Protein AF-A0A0H1AVS7-F1 (afdb_monomer)

Solvent-accessible surface area (backbone atoms only — not comparable to full-atom values): 4126 Å² total; per-residue (Å²): 128,61,24,61,71,59,72,35,51,68,70,57,39,54,50,34,47,76,70,62,66,41,48,71,48,77,47,74,41,65,76,94,42,52,53,39,30,39,40,37,38,39,41,99,88,31,50,38,37,32,34,24,39,74,90,63,50,78,76,44,78,48,74,64,82,74,76,80,87,130

Sequence (70 aa):
MVAGRLGLDGPAFRQLMADGKVSVLCERGVGEDAGRWRATFYYAGRRARLLLDEAGDVLDASDDGATPPA

Foldseek 3Di:
DQQVQVPHDPVRVVVCVVVVQKDWDWDADDDPSHQWIWIWIDHPQFIKIFIAGNVRDTPDIDGPPDDDDD

Structure (mmCIF, N/CA/C/O backbone):
data_AF-A0A0H1AVS7-F1
#
_entry.id   AF-A0A0H1AVS7-F1
#
loop_
_atom_site.group_PDB
_atom_site.id
_atom_site.type_symbol
_atom_site.label_atom_id
_atom_site.label_alt_id
_atom_site.label_comp_id
_atom_site.label_asym_id
_atom_site.label_entity_id
_atom_site.label_seq_id
_atom_site.pdbx_PDB_ins_code
_atom_site.Cartn_x
_atom_site.Cartn_y
_atom_site.Cartn_z
_atom_site.occupancy
_atom_site.B_iso_or_equiv
_atom_site.auth_seq_id
_atom_site.auth_comp_id
_atom_site.auth_asym_id
_atom_site.auth_atom_id
_atom_site.pdbx_PDB_model_num
ATOM 1 N N . MET A 1 1 ? 1.847 -9.696 4.223 1.00 66.75 1 MET A N 1
ATOM 2 C CA . MET A 1 1 ? 2.994 -8.797 4.474 1.00 66.75 1 MET A CA 1
ATOM 3 C C . MET A 1 1 ?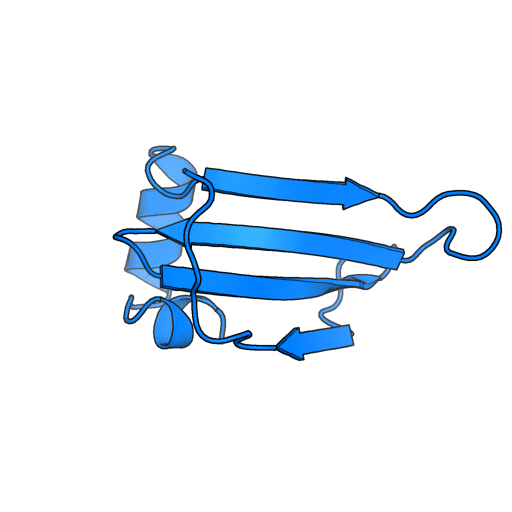 2.746 -7.307 4.182 1.00 66.75 1 MET A C 1
ATOM 5 O O . MET A 1 1 ? 3.525 -6.505 4.668 1.00 66.75 1 MET A O 1
ATOM 9 N N . VAL A 1 2 ? 1.634 -6.895 3.553 1.00 69.94 2 VAL A N 1
ATOM 10 C CA . VAL A 1 2 ? 1.154 -5.484 3.576 1.00 69.94 2 VAL A CA 1
ATOM 11 C C . VAL A 1 2 ? 0.079 -5.277 4.631 1.00 69.94 2 VAL A C 1
ATOM 13 O O . VAL A 1 2 ? 0.168 -4.365 5.444 1.00 69.94 2 VAL A O 1
ATOM 16 N N . ALA A 1 3 ? -0.894 -6.191 4.648 1.00 76.94 3 ALA A N 1
ATOM 17 C CA . ALA A 1 3 ? -2.022 -6.163 5.566 1.00 76.94 3 ALA A CA 1
ATOM 18 C C . ALA A 1 3 ? -1.559 -5.968 7.021 1.00 76.94 3 ALA A C 1
ATOM 20 O O . ALA A 1 3 ? -1.943 -4.988 7.641 1.00 76.94 3 ALA A O 1
ATOM 21 N N . GLY A 1 4 ? -0.618 -6.785 7.510 1.00 79.50 4 GLY A N 1
ATOM 22 C CA . GLY A 1 4 ? -0.096 -6.660 8.878 1.00 79.50 4 GLY A CA 1
ATOM 23 C C . GLY A 1 4 ? 0.546 -5.304 9.209 1.00 79.50 4 GLY A C 1
ATOM 24 O O . GLY A 1 4 ? 0.424 -4.850 10.338 1.00 79.50 4 GLY A O 1
ATOM 25 N N . ARG A 1 5 ? 1.153 -4.610 8.236 1.00 78.06 5 ARG A N 1
ATOM 26 C CA . ARG A 1 5 ? 1.719 -3.258 8.440 1.00 78.06 5 ARG A CA 1
ATOM 27 C C . ARG A 1 5 ? 0.634 -2.192 8.541 1.00 78.06 5 ARG A C 1
ATOM 29 O O . ARG A 1 5 ? 0.713 -1.271 9.341 1.00 78.06 5 ARG A O 1
ATOM 36 N N . LEU A 1 6 ? -0.450 -2.388 7.800 1.00 77.50 6 LEU A N 1
ATOM 37 C CA . LEU A 1 6 ? -1.681 -1.617 7.954 1.00 77.50 6 LEU A CA 1
ATOM 38 C C . LEU A 1 6 ? -2.497 -2.074 9.185 1.00 77.50 6 LEU A C 1
ATOM 40 O O . LEU A 1 6 ? -3.516 -1.466 9.505 1.00 77.50 6 LEU A O 1
ATOM 44 N N . GLY A 1 7 ? -2.044 -3.113 9.902 1.00 81.75 7 GLY A N 1
ATOM 45 C CA . GLY A 1 7 ? -2.756 -3.827 10.970 1.00 81.75 7 GLY A CA 1
ATOM 46 C C . GLY A 1 7 ? -4.112 -4.375 10.537 1.00 81.75 7 GLY A C 1
ATOM 47 O O . GLY A 1 7 ? -5.089 -4.292 11.272 1.00 81.75 7 GLY A O 1
ATOM 48 N N . LEU A 1 8 ? -4.144 -4.897 9.318 1.00 84.75 8 LEU A N 1
ATOM 49 C CA . LEU A 1 8 ? -5.233 -5.629 8.701 1.00 84.75 8 LEU A CA 1
ATOM 50 C C . LEU A 1 8 ? -4.846 -7.099 8.537 1.00 84.75 8 LEU A C 1
ATOM 52 O O . LEU A 1 8 ? -3.678 -7.444 8.341 1.00 84.75 8 LEU A O 1
ATOM 56 N N . ASP A 1 9 ? -5.853 -7.957 8.493 1.00 87.12 9 ASP A N 1
ATOM 57 C CA . ASP A 1 9 ? -5.695 -9.334 8.046 1.00 87.12 9 ASP A CA 1
ATOM 58 C C . ASP A 1 9 ? -5.623 -9.426 6.520 1.00 87.12 9 ASP A C 1
ATOM 60 O O . ASP A 1 9 ? -6.202 -8.617 5.794 1.00 87.12 9 ASP A O 1
ATOM 64 N N . GLY A 1 10 ? -4.918 -10.440 6.008 1.00 85.31 10 GLY A N 1
ATOM 65 C CA . GLY A 1 10 ? -4.782 -10.695 4.567 1.00 85.31 10 GLY A CA 1
ATOM 66 C C . GLY A 1 10 ? -6.109 -10.666 3.786 1.00 85.31 10 GLY A C 1
ATOM 67 O O . GLY A 1 10 ? -6.187 -9.953 2.781 1.00 85.31 10 GLY A O 1
ATOM 68 N N . PRO A 1 11 ? -7.160 -11.391 4.217 1.00 87.50 11 PRO A N 1
ATOM 69 C CA . PRO A 1 11 ? -8.473 -11.329 3.572 1.00 87.50 11 PRO A CA 1
ATOM 70 C C . PRO A 1 11 ? -9.174 -9.972 3.735 1.00 87.50 11 PRO A C 1
ATOM 72 O O . PRO A 1 11 ? -9.740 -9.479 2.760 1.00 87.50 11 PRO A O 1
ATOM 75 N N . ALA A 1 12 ? -9.090 -9.335 4.908 1.00 86.75 12 ALA A N 1
ATOM 76 C CA . ALA A 1 12 ? -9.692 -8.020 5.147 1.00 86.75 12 ALA A CA 1
ATOM 77 C C . ALA A 1 12 ? -9.072 -6.943 4.245 1.00 86.75 12 ALA A C 1
ATOM 79 O O . ALA A 1 12 ? -9.781 -6.163 3.621 1.00 86.75 12 ALA A O 1
ATOM 80 N N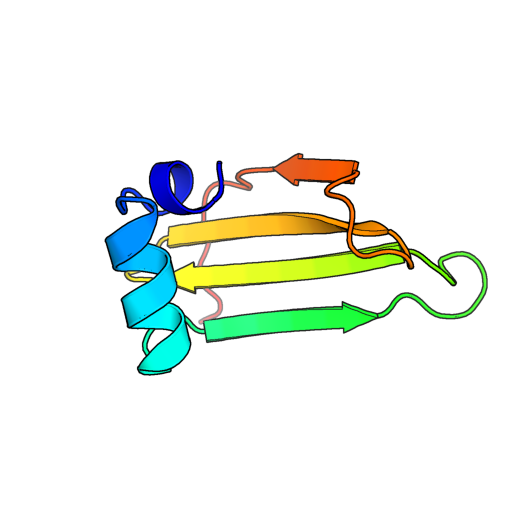 . PHE A 1 13 ? -7.747 -6.953 4.095 1.00 85.75 13 PHE A N 1
ATOM 81 C CA . PHE A 1 13 ? -7.038 -6.067 3.177 1.00 85.75 13 PHE A CA 1
ATOM 82 C C . PHE A 1 13 ? -7.499 -6.245 1.726 1.00 85.75 13 PHE A C 1
ATOM 84 O O . PHE A 1 13 ? -7.768 -5.256 1.050 1.00 85.75 13 PHE A O 1
ATOM 91 N N . ARG A 1 14 ? -7.644 -7.491 1.249 1.00 85.81 14 ARG A N 1
ATOM 92 C CA . ARG A 1 14 ? -8.152 -7.761 -0.109 1.00 85.81 14 ARG A CA 1
ATOM 93 C C . ARG A 1 14 ? -9.586 -7.270 -0.299 1.00 85.81 14 ARG A C 1
ATOM 95 O O . ARG A 1 14 ? -9.877 -6.695 -1.341 1.00 85.81 14 ARG A O 1
ATOM 102 N N . GLN A 1 15 ? -10.454 -7.459 0.695 1.00 89.69 15 GLN A N 1
ATOM 103 C CA . GLN A 1 15 ? -11.812 -6.911 0.659 1.00 89.69 15 GLN A CA 1
ATOM 104 C C . GLN A 1 15 ? -11.805 -5.386 0.606 1.00 89.69 15 GLN A C 1
ATOM 106 O O . GLN A 1 15 ? -12.472 -4.815 -0.242 1.00 89.69 15 GLN A O 1
ATOM 111 N N . LEU A 1 16 ? -11.022 -4.722 1.456 1.00 86.38 16 LEU A N 1
ATOM 112 C CA . LEU A 1 16 ? -10.957 -3.260 1.494 1.00 86.38 16 LEU A CA 1
ATOM 113 C C . LEU A 1 16 ? -10.345 -2.663 0.219 1.00 86.38 16 LEU A C 1
ATOM 115 O O . LEU A 1 16 ? -10.728 -1.570 -0.187 1.00 86.38 16 LEU A O 1
ATOM 119 N N . MET A 1 17 ? -9.422 -3.375 -0.429 1.00 84.62 17 MET A N 1
ATOM 120 C CA . MET A 1 17 ? -8.928 -3.026 -1.763 1.00 84.62 17 MET A CA 1
ATOM 121 C C . MET A 1 17 ? -10.033 -3.144 -2.818 1.00 84.62 17 MET A C 1
ATOM 123 O O . MET A 1 17 ? -10.201 -2.234 -3.623 1.00 84.62 17 MET A O 1
ATOM 127 N N . ALA A 1 18 ? -10.806 -4.236 -2.796 1.00 86.38 18 ALA A N 1
ATOM 128 C CA . ALA A 1 18 ? -11.933 -4.435 -3.709 1.00 86.38 18 ALA A CA 1
ATOM 129 C C . ALA A 1 18 ? -13.066 -3.415 -3.480 1.00 86.38 18 ALA A C 1
ATOM 131 O O . ALA A 1 18 ? -13.706 -2.988 -4.435 1.00 86.38 18 ALA A O 1
ATOM 132 N N . ASP A 1 19 ? -13.269 -2.991 -2.231 1.00 88.25 19 ASP A N 1
ATOM 133 C CA . ASP A 1 19 ? -14.243 -1.968 -1.827 1.00 88.25 19 ASP A CA 1
ATOM 134 C C . ASP A 1 19 ? -13.742 -0.530 -2.083 1.00 88.25 19 ASP A C 1
ATOM 136 O O . ASP A 1 19 ? -14.460 0.438 -1.847 1.00 88.25 19 ASP A O 1
ATOM 140 N N . GLY A 1 20 ? -12.490 -0.358 -2.533 1.00 84.94 20 GLY A N 1
ATOM 141 C CA . GLY A 1 20 ? -11.884 0.959 -2.761 1.00 84.94 20 GLY A CA 1
ATOM 142 C C . GLY A 1 20 ? -11.629 1.770 -1.482 1.00 84.94 20 GLY A C 1
ATOM 143 O O . GLY A 1 20 ? -11.448 2.984 -1.544 1.00 84.94 20 GLY A O 1
ATOM 144 N N . LYS A 1 21 ? -11.616 1.122 -0.309 1.00 86.12 21 LYS A N 1
ATOM 145 C CA . LYS A 1 21 ? -11.351 1.742 1.006 1.00 86.12 21 LYS A CA 1
ATOM 146 C C . LYS A 1 21 ? -9.866 1.921 1.298 1.00 86.12 21 LYS A C 1
ATOM 148 O O . LYS A 1 21 ? -9.502 2.725 2.153 1.00 86.12 21 LYS A O 1
ATOM 153 N N . VAL A 1 22 ? -9.017 1.143 0.633 1.00 84.38 22 VAL A N 1
ATOM 154 C CA . VAL A 1 22 ? -7.562 1.313 0.671 1.00 84.38 22 VAL A CA 1
ATOM 155 C C . VAL A 1 22 ? -7.161 2.157 -0.527 1.00 84.38 22 VAL A C 1
ATOM 157 O O . VAL A 1 22 ? -7.300 1.721 -1.668 1.00 84.38 22 VAL A O 1
ATOM 160 N N . SER A 1 23 ? -6.622 3.345 -0.268 1.00 83.94 23 SER A N 1
ATOM 161 C CA . SER A 1 23 ? -6.040 4.166 -1.327 1.00 83.94 23 SER A CA 1
ATOM 162 C C . SER A 1 23 ? -4.676 3.599 -1.694 1.00 83.94 23 SER A C 1
ATOM 164 O O . SER A 1 23 ? -3.804 3.467 -0.834 1.00 83.94 23 SER A O 1
ATOM 166 N N . VAL A 1 24 ? -4.477 3.269 -2.967 1.00 84.75 24 VAL A N 1
ATOM 167 C CA . VAL A 1 24 ? -3.191 2.805 -3.492 1.00 84.75 24 VAL A CA 1
ATOM 168 C C . VAL A 1 24 ? -2.646 3.825 -4.483 1.00 84.75 24 VAL A C 1
ATOM 170 O O . VAL A 1 24 ? -3.328 4.231 -5.420 1.00 84.75 24 VAL A O 1
ATOM 173 N N . LEU A 1 25 ? -1.408 4.251 -4.261 1.00 84.25 25 LEU A N 1
ATOM 174 C CA . LEU A 1 25 ? -0.652 5.079 -5.186 1.00 84.25 25 LEU A CA 1
ATOM 175 C C . LEU A 1 25 ? 0.388 4.199 -5.872 1.00 84.25 25 LEU A C 1
ATOM 177 O O . LEU A 1 25 ? 1.349 3.776 -5.231 1.00 84.25 25 LEU A O 1
ATOM 181 N N . CYS A 1 26 ? 0.185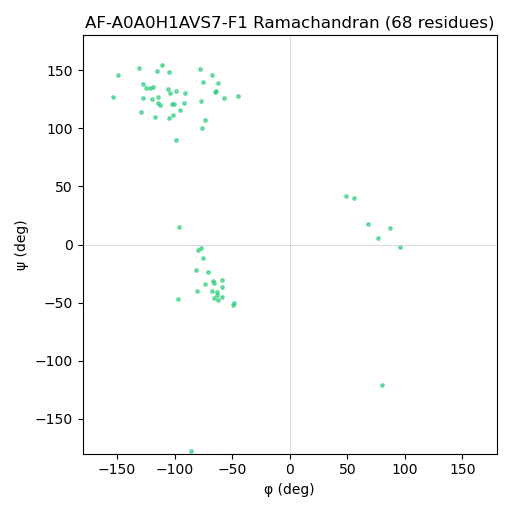 3.923 -7.156 1.00 82.19 26 CYS A N 1
ATOM 182 C CA . CYS A 1 26 ? 1.136 3.185 -7.979 1.00 82.19 26 CYS A CA 1
ATOM 183 C C . CYS A 1 26 ? 1.925 4.163 -8.845 1.00 82.19 26 CYS A C 1
ATOM 185 O O . CYS A 1 26 ? 1.388 4.765 -9.772 1.00 82.19 26 CYS A O 1
ATOM 187 N N . GLU A 1 27 ? 3.208 4.298 -8.549 1.00 83.69 27 GLU A N 1
ATOM 188 C CA . GLU A 1 27 ? 4.151 5.071 -9.342 1.00 83.69 27 GLU A CA 1
ATOM 189 C C . GLU A 1 27 ? 4.986 4.096 -10.168 1.00 83.69 27 GLU A C 1
ATOM 191 O O . GLU A 1 27 ? 5.651 3.210 -9.626 1.00 83.69 27 GLU A O 1
ATOM 196 N N . ARG A 1 28 ? 4.935 4.239 -11.490 1.00 83.75 28 ARG A N 1
ATOM 197 C CA . ARG A 1 28 ? 5.761 3.454 -12.406 1.00 83.75 28 ARG A CA 1
ATOM 198 C C . ARG A 1 28 ? 7.054 4.212 -12.683 1.00 83.75 28 ARG A C 1
ATOM 200 O O . ARG A 1 28 ? 6.995 5.329 -13.195 1.00 83.75 28 ARG A O 1
ATOM 207 N N . GLY A 1 29 ? 8.193 3.598 -12.379 1.00 78.75 29 GLY A N 1
ATOM 208 C CA . GLY A 1 29 ? 9.501 4.094 -12.791 1.00 78.75 29 GLY A CA 1
ATOM 209 C C . GLY A 1 29 ? 9.621 4.108 -14.316 1.00 78.75 29 GLY A C 1
ATOM 210 O O . GLY A 1 29 ? 9.144 3.205 -15.005 1.00 78.75 29 GLY A O 1
ATOM 211 N N . VAL A 1 30 ? 10.224 5.165 -14.854 1.00 73.44 30 VAL A N 1
ATOM 212 C CA . VAL A 1 30 ? 10.510 5.329 -16.286 1.00 73.44 30 VAL A CA 1
ATOM 213 C C . VAL A 1 30 ? 11.971 5.741 -16.457 1.00 73.44 30 VAL A C 1
ATOM 215 O O . VAL A 1 30 ? 12.535 6.382 -15.574 1.00 73.44 30 VAL A O 1
ATOM 218 N N . GLY A 1 31 ? 12.588 5.396 -17.588 1.00 78.12 31 GLY A N 1
ATOM 219 C CA . GLY A 1 31 ? 14.001 5.698 -17.840 1.00 78.12 31 GLY A CA 1
ATOM 220 C C . GLY A 1 31 ? 14.936 4.707 -17.144 1.00 78.12 31 GLY A C 1
ATOM 221 O O . GLY A 1 31 ? 14.864 3.515 -17.415 1.00 78.12 31 GLY A O 1
ATOM 222 N N . GLU A 1 32 ? 15.809 5.194 -16.265 1.00 67.75 32 GLU A N 1
ATOM 223 C CA . GLU A 1 32 ? 16.816 4.377 -15.562 1.00 67.75 32 GLU A CA 1
ATOM 224 C C . GLU A 1 32 ? 16.194 3.443 -14.502 1.00 67.75 32 GLU A C 1
ATOM 226 O O . GLU A 1 32 ? 16.724 2.373 -14.220 1.00 67.75 32 GLU A O 1
ATOM 231 N N . ASP A 1 33 ? 15.003 3.797 -14.006 1.00 66.06 33 ASP A N 1
ATOM 232 C CA . ASP A 1 33 ? 14.151 2.979 -13.131 1.00 66.06 33 ASP A CA 1
ATOM 233 C C . ASP A 1 33 ? 13.059 2.208 -13.903 1.00 66.06 33 ASP A C 1
ATOM 235 O O . ASP A 1 33 ? 12.078 1.741 -13.312 1.00 66.06 33 ASP A O 1
ATOM 239 N N . ALA A 1 34 ? 13.169 2.097 -15.233 1.00 71.38 34 ALA A N 1
ATOM 240 C CA . ALA A 1 34 ? 12.232 1.299 -16.019 1.00 71.38 34 ALA A CA 1
ATOM 241 C C . ALA A 1 34 ? 12.216 -0.155 -15.511 1.00 71.38 34 ALA A C 1
ATOM 243 O O . ALA A 1 34 ? 13.255 -0.798 -15.390 1.00 71.38 34 ALA A O 1
ATOM 244 N N . GLY A 1 35 ? 11.021 -0.651 -15.184 1.00 77.06 35 GLY A N 1
ATOM 245 C CA . GLY A 1 35 ? 10.826 -1.977 -14.587 1.00 77.06 35 GLY A CA 1
ATOM 246 C C . GLY A 1 35 ? 10.726 -1.977 -13.058 1.00 77.06 35 GLY A C 1
ATOM 247 O O . GLY A 1 35 ? 10.473 -3.021 -12.466 1.00 77.06 35 GLY A O 1
ATOM 248 N N . ARG A 1 36 ? 10.858 -0.820 -12.397 1.00 84.12 36 ARG A N 1
ATOM 249 C CA . ARG A 1 36 ? 10.581 -0.673 -10.963 1.00 84.12 36 ARG A CA 1
ATOM 250 C C . ARG A 1 36 ? 9.252 0.030 -10.744 1.00 84.12 36 ARG A C 1
ATOM 252 O O . ARG A 1 36 ? 8.977 1.098 -11.288 1.00 84.12 36 ARG A O 1
ATOM 259 N N . TRP A 1 37 ? 8.431 -0.557 -9.894 1.00 85.25 37 TRP A N 1
ATOM 260 C CA . TRP A 1 37 ? 7.118 -0.051 -9.539 1.00 85.25 37 TRP A CA 1
ATOM 261 C C . TRP A 1 37 ? 7.088 0.238 -8.050 1.00 85.25 37 TRP A C 1
ATOM 263 O O . TRP A 1 37 ? 7.567 -0.548 -7.240 1.00 85.25 37 TRP A O 1
ATOM 273 N N . ARG A 1 38 ? 6.528 1.377 -7.665 1.00 86.38 38 ARG A N 1
ATOM 274 C CA . ARG A 1 38 ? 6.379 1.756 -6.263 1.00 86.38 38 ARG A CA 1
ATOM 275 C C . ARG A 1 38 ? 4.901 1.869 -5.941 1.00 86.38 38 ARG A C 1
ATOM 277 O O . ARG A 1 38 ? 4.237 2.795 -6.391 1.00 86.38 38 ARG A O 1
ATOM 284 N N . ALA A 1 39 ? 4.395 0.930 -5.155 1.00 86.75 39 ALA A N 1
ATOM 285 C CA . ALA A 1 39 ? 3.032 0.939 -4.650 1.00 86.75 39 ALA A CA 1
ATOM 286 C C . ALA A 1 39 ? 3.026 1.437 -3.201 1.00 86.75 39 ALA A C 1
ATOM 288 O O . ALA A 1 39 ? 3.660 0.847 -2.330 1.00 86.75 39 ALA A O 1
ATOM 289 N N . THR A 1 40 ? 2.310 2.521 -2.920 1.00 86.06 40 THR A N 1
ATOM 290 C CA . THR A 1 40 ? 2.101 3.015 -1.554 1.00 86.06 40 THR A CA 1
ATOM 291 C C . THR A 1 40 ? 0.633 2.864 -1.182 1.00 86.06 40 THR A C 1
ATOM 293 O O . THR A 1 40 ? -0.238 3.422 -1.840 1.00 86.06 40 THR A O 1
ATOM 296 N N . PHE A 1 41 ? 0.357 2.101 -0.130 1.00 85.56 41 PHE A N 1
ATOM 297 C CA . PHE A 1 41 ? -0.981 1.848 0.392 1.00 85.56 41 PHE A CA 1
ATOM 298 C C . PHE A 1 41 ? -1.245 2.766 1.573 1.00 85.56 41 PHE A C 1
ATOM 300 O O . PHE A 1 41 ? -0.422 2.829 2.483 1.00 85.56 41 PHE A O 1
ATOM 307 N N . TYR A 1 42 ? -2.399 3.419 1.583 1.00 84.50 42 TYR A N 1
ATOM 308 C CA . TYR A 1 42 ? -2.860 4.286 2.657 1.00 84.50 42 TYR A CA 1
ATOM 309 C C . TYR A 1 42 ? -4.169 3.739 3.208 1.00 84.50 42 TYR A C 1
ATOM 311 O O . TYR A 1 42 ? -5.132 3.521 2.469 1.00 84.50 42 TYR A O 1
ATOM 319 N N . TYR A 1 43 ? -4.206 3.513 4.516 1.00 83.75 43 TYR A N 1
ATOM 320 C CA . TYR A 1 43 ? -5.400 3.024 5.190 1.00 83.75 43 TYR A CA 1
ATOM 321 C C . TYR A 1 43 ? -5.412 3.463 6.653 1.00 83.75 43 TYR A C 1
ATOM 323 O O . TYR A 1 43 ? -4.452 3.217 7.377 1.00 83.75 43 TYR A O 1
ATOM 331 N N . ALA A 1 44 ? -6.500 4.105 7.091 1.00 82.69 44 ALA A N 1
ATOM 332 C CA . ALA A 1 44 ? -6.726 4.498 8.488 1.00 82.69 44 ALA A CA 1
ATOM 333 C C . ALA A 1 44 ? -5.532 5.227 9.156 1.00 82.69 44 ALA A C 1
ATOM 335 O O . ALA A 1 44 ? -5.172 4.936 10.295 1.00 82.69 44 ALA A O 1
ATOM 336 N N . GLY A 1 45 ? -4.880 6.149 8.434 1.00 80.31 45 GLY A N 1
ATOM 337 C CA . GLY A 1 45 ? -3.716 6.900 8.933 1.00 80.31 45 GLY A CA 1
ATOM 338 C C . GLY A 1 45 ? -2.395 6.120 8.944 1.00 80.31 45 GLY A C 1
ATOM 339 O O . GLY A 1 45 ? -1.384 6.632 9.415 1.00 80.31 45 GLY A O 1
ATOM 340 N N . ARG A 1 46 ? -2.379 4.896 8.409 1.00 82.69 46 ARG A N 1
ATOM 341 C CA . ARG A 1 46 ? -1.181 4.071 8.216 1.00 82.69 46 ARG A CA 1
ATOM 342 C C . ARG A 1 46 ? -0.787 4.070 6.749 1.00 82.69 46 ARG A C 1
ATOM 344 O O . ARG A 1 46 ? -1.655 4.134 5.873 1.00 82.69 46 ARG A O 1
ATOM 351 N N . ARG A 1 47 ? 0.516 3.965 6.485 1.00 81.69 47 ARG A N 1
ATOM 352 C CA . ARG A 1 47 ? 1.051 3.826 5.130 1.00 81.69 47 ARG A CA 1
ATOM 353 C C . ARG A 1 47 ? 1.979 2.628 5.035 1.00 81.69 47 ARG A C 1
ATOM 355 O O . ARG A 1 47 ? 2.796 2.424 5.917 1.00 81.69 47 ARG A O 1
ATOM 362 N N . ALA A 1 48 ? 1.874 1.869 3.954 1.00 83.75 48 ALA A N 1
ATOM 363 C CA . ALA A 1 48 ? 2.792 0.779 3.650 1.00 83.75 48 ALA A CA 1
ATOM 364 C C . ALA A 1 48 ? 3.326 0.964 2.232 1.00 83.75 48 ALA A C 1
ATOM 366 O O . ALA A 1 48 ? 2.539 1.092 1.295 1.00 83.75 48 ALA A O 1
ATOM 367 N N . ARG A 1 49 ? 4.649 0.985 2.062 1.00 85.62 49 ARG A N 1
ATOM 368 C CA . ARG A 1 49 ? 5.283 1.132 0.751 1.00 85.62 49 ARG A CA 1
ATOM 369 C C . ARG A 1 49 ? 5.865 -0.200 0.302 1.00 85.62 49 ARG A C 1
ATOM 371 O O . ARG A 1 49 ? 6.544 -0.878 1.070 1.00 85.62 49 ARG A O 1
ATOM 378 N N . LEU A 1 50 ? 5.608 -0.545 -0.951 1.00 86.31 50 LEU A N 1
ATOM 379 C CA . LEU A 1 50 ? 6.176 -1.698 -1.623 1.00 86.31 50 LEU A CA 1
ATOM 380 C C . LEU A 1 50 ? 6.860 -1.268 -2.904 1.00 86.31 50 LEU A C 1
ATOM 382 O O . LEU A 1 50 ? 6.305 -0.500 -3.690 1.00 86.31 50 LEU A O 1
ATOM 386 N N . LEU A 1 51 ? 8.055 -1.797 -3.105 1.00 86.31 51 LEU A N 1
ATOM 387 C CA . LEU A 1 51 ? 8.648 -1.885 -4.419 1.00 86.31 51 LEU A CA 1
ATOM 388 C C . LEU A 1 51 ? 8.266 -3.216 -5.043 1.00 86.31 51 LEU A C 1
ATOM 390 O O . LEU A 1 51 ? 8.426 -4.273 -4.435 1.00 86.31 51 LEU A O 1
ATOM 394 N N . LEU A 1 52 ? 7.793 -3.122 -6.269 1.00 86.94 52 LEU A N 1
ATOM 395 C CA . LEU A 1 52 ? 7.450 -4.220 -7.141 1.00 86.94 52 LEU A CA 1
ATOM 396 C C . LEU A 1 52 ? 8.399 -4.168 -8.345 1.00 86.94 52 LEU A C 1
ATOM 398 O O . LEU A 1 52 ? 8.849 -3.084 -8.735 1.00 86.94 52 LEU A O 1
ATOM 402 N N . ASP A 1 53 ? 8.720 -5.316 -8.919 1.00 84.19 53 ASP A N 1
ATOM 403 C CA . ASP A 1 53 ? 9.364 -5.374 -10.229 1.00 84.19 53 ASP 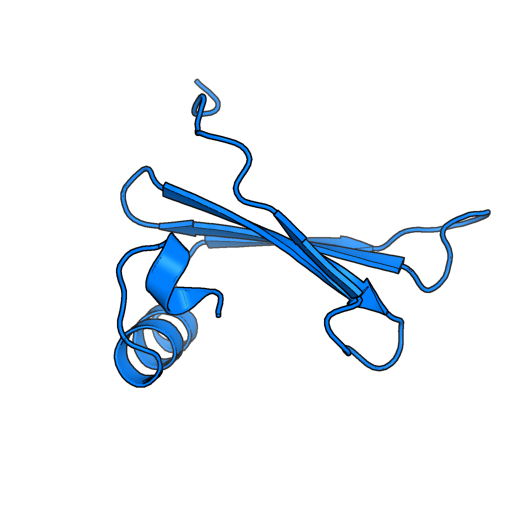A CA 1
ATOM 404 C C . ASP A 1 53 ? 8.312 -5.333 -11.362 1.00 84.19 53 ASP A C 1
ATOM 406 O O . ASP A 1 53 ? 7.111 -5.191 -11.117 1.00 84.19 53 ASP A O 1
ATOM 410 N N .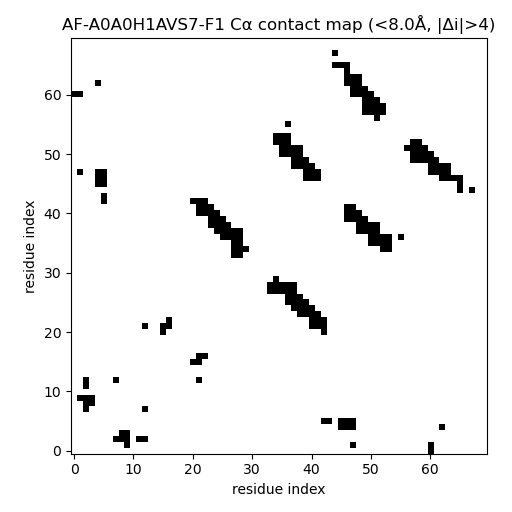 GLU A 1 54 ? 8.760 -5.425 -12.612 1.00 81.19 54 GLU A N 1
ATOM 411 C CA . GLU A 1 54 ? 7.920 -5.493 -13.809 1.00 81.19 54 GLU A CA 1
ATOM 412 C C . GLU A 1 54 ? 6.952 -6.687 -13.814 1.00 81.19 54 GLU A C 1
ATOM 414 O O . GLU A 1 54 ? 5.813 -6.541 -14.262 1.00 81.19 54 GLU A O 1
ATOM 419 N N . ALA A 1 55 ? 7.369 -7.839 -13.289 1.00 79.81 55 ALA A N 1
ATOM 420 C CA . ALA A 1 55 ? 6.539 -9.029 -13.130 1.00 79.81 55 ALA A CA 1
ATOM 421 C C . ALA A 1 55 ? 5.534 -8.908 -11.968 1.00 79.81 55 ALA A C 1
ATOM 423 O O . ALA A 1 55 ? 4.590 -9.697 -11.876 1.00 79.81 55 ALA A O 1
ATOM 424 N N . GLY A 1 56 ? 5.686 -7.889 -11.116 1.00 75.38 56 GLY A N 1
ATOM 425 C CA . GLY A 1 56 ? 4.846 -7.662 -9.945 1.00 75.38 56 GLY A CA 1
ATOM 426 C C . GLY A 1 56 ? 5.321 -8.400 -8.692 1.00 75.38 56 GLY A C 1
ATOM 427 O O . GLY A 1 56 ? 4.563 -8.472 -7.719 1.00 75.38 56 GLY A O 1
ATOM 428 N N . ASP A 1 57 ? 6.550 -8.919 -8.678 1.00 81.25 57 ASP A N 1
ATOM 429 C CA . ASP A 1 57 ? 7.147 -9.500 -7.484 1.00 81.25 57 ASP A CA 1
ATOM 430 C C . ASP A 1 57 ? 7.584 -8.404 -6.512 1.00 81.25 57 ASP A C 1
ATOM 432 O O . ASP A 1 57 ? 8.114 -7.357 -6.885 1.00 81.25 57 ASP A O 1
ATOM 436 N N . VAL A 1 58 ? 7.352 -8.641 -5.219 1.00 83.19 58 VAL A N 1
ATOM 437 C CA . VAL A 1 58 ? 7.725 -7.697 -4.160 1.00 83.19 58 VAL A CA 1
ATOM 438 C C . VAL A 1 58 ? 9.239 -7.731 -3.966 1.00 83.19 58 VAL A C 1
ATOM 440 O O . VAL A 1 58 ? 9.771 -8.674 -3.384 1.00 83.19 58 VAL A O 1
ATOM 443 N N . LEU A 1 59 ? 9.913 -6.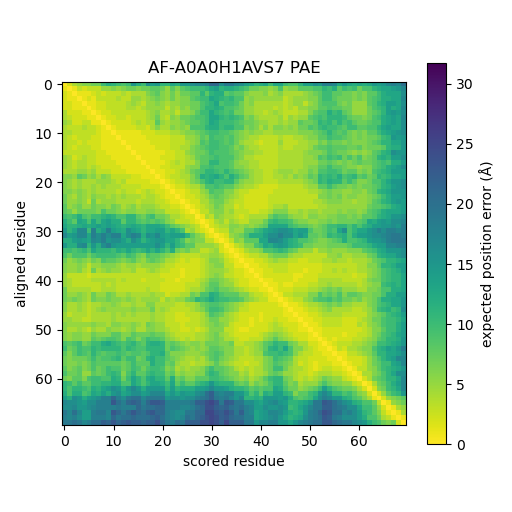672 -4.411 1.00 83.38 59 LEU A N 1
ATOM 444 C CA . LEU A 1 59 ? 11.351 -6.472 -4.235 1.00 83.38 59 LEU A CA 1
ATOM 445 C C . LEU A 1 59 ? 11.686 -5.943 -2.840 1.00 83.38 59 LEU A C 1
ATOM 447 O O . LEU A 1 59 ? 12.676 -6.354 -2.243 1.00 83.38 59 LEU A O 1
ATOM 451 N N . ASP A 1 60 ? 10.872 -5.019 -2.329 1.00 81.75 60 ASP A N 1
ATOM 452 C CA . ASP A 1 60 ? 11.042 -4.454 -0.993 1.00 81.75 60 ASP A CA 1
ATOM 453 C C . ASP A 1 60 ? 9.690 -4.070 -0.395 1.00 81.75 60 ASP A C 1
ATOM 455 O O . ASP A 1 60 ? 8.781 -3.622 -1.094 1.00 81.75 60 ASP A O 1
ATOM 459 N N . ALA A 1 61 ? 9.562 -4.225 0.917 1.00 74.19 61 ALA A N 1
ATOM 460 C CA . ALA A 1 61 ? 8.437 -3.695 1.663 1.00 74.19 61 ALA A CA 1
ATOM 461 C C . ALA A 1 61 ? 8.988 -2.914 2.852 1.00 74.19 61 ALA A C 1
ATOM 463 O O . ALA A 1 61 ? 9.536 -3.500 3.790 1.00 74.19 61 ALA A O 1
ATOM 464 N N . SER A 1 62 ? 8.777 -1.602 2.853 1.00 71.44 62 SER A N 1
ATOM 465 C CA . SER A 1 62 ? 9.259 -0.683 3.885 1.00 71.44 62 SER A CA 1
ATOM 466 C C . SER A 1 62 ? 8.087 0.060 4.538 1.00 71.44 62 SER A C 1
ATOM 468 O O . SER A 1 62 ? 7.138 0.481 3.874 1.00 71.44 62 SER A O 1
ATOM 470 N N . ASP A 1 63 ? 8.116 0.142 5.871 1.00 63.44 63 ASP A N 1
ATOM 471 C CA . ASP A 1 63 ? 7.171 0.916 6.681 1.00 63.44 63 ASP A CA 1
ATOM 472 C C . ASP A 1 63 ? 7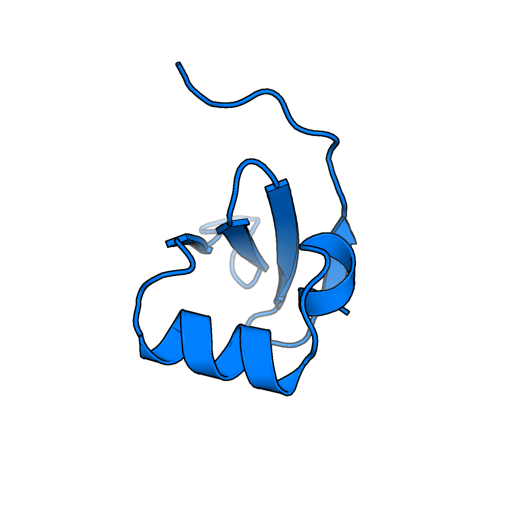.873 2.228 7.019 1.00 63.44 63 ASP A C 1
ATOM 474 O O . ASP A 1 63 ? 8.653 2.312 7.962 1.00 63.44 63 ASP A O 1
ATOM 478 N N . ASP A 1 64 ? 7.707 3.228 6.159 1.00 55.53 64 ASP A N 1
ATOM 479 C CA . ASP A 1 64 ? 8.199 4.566 6.462 1.00 55.53 64 ASP A CA 1
ATOM 480 C C . ASP A 1 64 ? 7.199 5.148 7.469 1.00 55.53 64 ASP A C 1
ATOM 482 O O . ASP A 1 64 ? 6.094 5.518 7.079 1.00 55.53 64 ASP A O 1
ATOM 486 N N . GLY A 1 65 ? 7.504 5.142 8.769 1.00 51.34 65 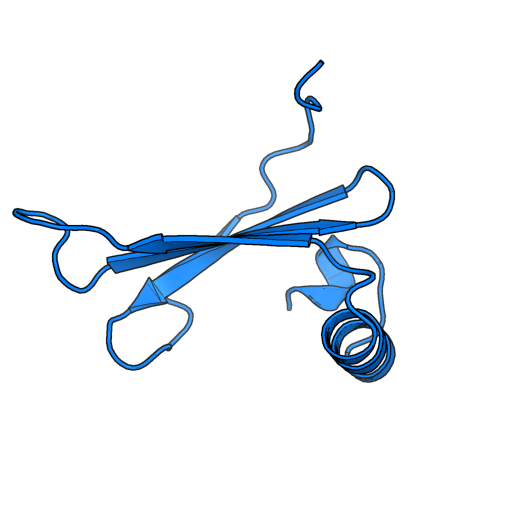GLY A N 1
ATOM 487 C CA . GLY A 1 65 ? 6.601 5.640 9.819 1.00 51.34 65 GLY A CA 1
ATOM 488 C C . GLY A 1 65 ? 5.975 6.990 9.433 1.00 51.34 65 GLY A C 1
ATOM 489 O O . GLY A 1 65 ? 6.661 7.883 8.945 1.00 51.34 65 GLY A O 1
ATOM 490 N N . ALA A 1 66 ? 4.650 7.099 9.510 1.00 47.31 66 ALA A N 1
ATOM 491 C CA . ALA A 1 66 ? 3.856 8.128 8.835 1.00 47.31 66 ALA A CA 1
ATOM 492 C C . ALA A 1 66 ? 4.121 9.583 9.275 1.00 47.31 66 ALA A C 1
ATOM 494 O O . ALA A 1 66 ? 3.986 9.904 10.451 1.00 47.31 66 ALA A O 1
ATO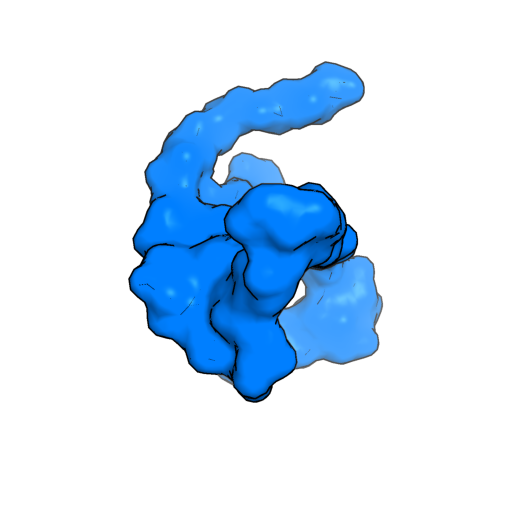M 495 N N . THR A 1 67 ? 4.302 10.480 8.296 1.00 42.88 67 THR A N 1
ATOM 496 C CA . THR A 1 67 ? 3.753 11.847 8.355 1.00 42.88 67 THR A CA 1
ATOM 497 C C . THR A 1 67 ? 2.714 11.964 7.232 1.00 42.88 67 THR A C 1
ATOM 499 O O . THR A 1 67 ? 3.056 11.689 6.075 1.00 42.88 67 THR A O 1
ATOM 502 N N . PRO A 1 68 ? 1.441 12.282 7.532 1.00 50.75 68 PRO A N 1
ATOM 503 C CA . PRO A 1 68 ? 0.401 12.426 6.515 1.00 50.75 68 PRO A CA 1
ATOM 504 C C . PRO A 1 68 ? 0.673 13.652 5.622 1.00 50.75 68 PRO A C 1
ATOM 506 O O . PRO A 1 68 ? 1.190 14.652 6.124 1.00 50.75 68 PRO A O 1
ATOM 509 N N . PRO A 1 69 ? 0.339 13.615 4.316 1.00 49.16 69 PRO A N 1
ATOM 510 C CA . PRO A 1 69 ? 0.215 14.844 3.542 1.00 49.16 69 PRO A CA 1
ATOM 511 C C . PRO A 1 69 ? -0.963 15.658 4.105 1.00 49.16 69 PRO A C 1
ATOM 513 O O . PRO A 1 69 ? -2.022 15.091 4.380 1.00 49.16 69 PRO A O 1
ATOM 516 N N . ALA A 1 70 ? -0.702 16.945 4.352 1.00 45.94 70 ALA A N 1
ATOM 517 C CA . ALA A 1 70 ? -1.629 17.926 4.919 1.00 45.94 70 ALA A CA 1
ATOM 518 C C . ALA A 1 70 ? -2.881 18.151 4.059 1.00 45.94 70 ALA A C 1
ATOM 520 O O . ALA A 1 70 ? -2.780 17.993 2.820 1.00 45.94 70 ALA A O 1
#

Radius of gyration: 12.42 Å; Cα contacts (8 Å, |Δi|>4): 117; chains: 1; bounding box: 31×29×29 Å

Nearest PDB structures (foldseek):
  5n4f-assembly1_A  TM=7.309E-01  e=3.639E+00  Galerina marginata
  5n4c-assembly1_A  TM=7.575E-01  e=3.430E+00  Galerina marginata
  4kr1-assembly1_A  TM=6.362E-01  e=2.408E+00  Saccharomyces cerevisiae S288C
  8pu0-assembly1_A  TM=6.676E-01  e=3.639E+00  Homo sapiens
  2bq8-assembly1_X  TM=8.273E-01  e=8.311E+00  Homo sapiens

pLDDT: mean 78.29, std 11.33, range [42.88, 89.69]

Secondary structure (DSSP, 8-state):
--TTTTT--HHHHHHHHHTT-SEEEEEEP-GGGTTEEEEEEEETTEEEEEEEETT--EEEEE--------

Mean predicted aligned error: 7.3 Å